Protein 1F94 (pdb70)

InterPro domains:
  IPR035076 Snake toxin/toxin-like [PF00087] (1-62)
  IPR045860 Snake toxin-like superfamily [G3DSA:2.10.60.10] (1-63)
  IPR045860 Snake toxin-like superfamily [SSF57302] (1-62)

Solvent-accessible surface area: 4181 Å² total; per-residue (Å²): 81,58,0,45,94,36,33,168,75,18,22,107,44,130,69,100,10,59,102,57,47,70,53,0,30,51,83,51,42,90,113,70,119,111,131,130,14,5,20,20,130,109,29,97,104,42,109,66,191,43,16,76,6,93,21,28,80,89,83,40,36,4,132

Radius of gyration: 11.2 Å; Cα contacts (8 Å, |Δi|>4): 160; chains: 1; bounding box: 30×22×22 Å

Organism: Bungarus candidus (NCBI:txid92438)

Nearest PDB structures (foldseek):
  1ijc-assembly1_A  TM=8.926E-01  e=1.010E-08  Bungarus candidus
  1qkd-assembly1_A  TM=7.338E-01  e=1.076E-02  Laticauda semifasciata
  6pnw-assembly1_B  TM=6.916E-01  e=9.574E-03  Laticauda semifasciata
  3era-assembly1_B  TM=6.927E-01  e=1.283E-02  Laticauda semifasciata
  1coe-assembly1_A  TM=6.687E-01  e=1.015E-02  Naja atra

Foldseek 3Di:
DWEWADDPVGGRDIDDDDPLQQKWKWKAFPPPRDTGITTHNDFDADDDPTIGMDIDGDHHPRD

Sequence (63 aa):
MECYRCGVSGCHLKITCSAEETFCYKWLNKISNERWLGCAKTCTEIDTWNVYNKCCTTNLCNT

CATH classification: 2.10.60.10

GO terms:
  GO:0005576 extracellular region (C, EXP)

Secondary structure (DSSP, 8-state):
-EEEEEETTEEEEEEEPPTT--EEEEEEETTT--EEEEEES----EESSSEEEEEE-STT---

Structure (mmCIF, N/CA/C/O backbone):
data_1F94
#
_entry.id   1F94
#
_cell.length_a   76.970
_cell.length_b   22.520
_cell.length_c   32.600
_cell.angle_alpha   90.00
_cell.angle_beta   100.23
_cell.angle_gamma   90.00
#
_symmetry.space_group_name_H-M   'C 1 2 1'
#
loop_
_entity.id
_entity.type
_entity.pdbx_description
1 polymer BUCANDIN
2 water water
#
loop_
_atom_site.group_PDB
_atom_site.id
_atom_site.type_symbol
_atom_site.label_atom_id
_atom_site.label_alt_id
_atom_site.label_comp_id
_atom_site.label_asym_id
_atom_site.label_entity_id
_atom_site.label_seq_id
_atom_site.pdbx_PDB_ins_code
_atom_site.Cartn_x
_atom_site.Cartn_y
_atom_site.Cartn_z
_atom_site.occupancy
_atom_site.B_iso_or_equiv
_atom_site.auth_seq_id
_atom_site.auth_comp_id
_atom_site.auth_asym_id
_atom_site.auth_atom_id
_atom_site.pdbx_PDB_model_num
ATOM 1 N N . MET A 1 1 ? -2.497 8.268 11.475 1.00 25.14 1 MET A N 1
ATOM 2 C CA . MET A 1 1 ? -1.263 8.373 10.675 1.00 22.19 1 MET A CA 1
ATOM 3 C C . MET A 1 1 ? -0.130 8.898 11.579 1.00 20.04 1 MET A C 1
ATOM 4 O O . MET A 1 1 ? -0.408 9.666 12.497 1.00 20.64 1 MET A O 1
ATOM 9 N N . GLU A 1 2 ? 1.084 8.494 11.228 1.00 19.42 2 GLU A N 1
ATOM 10 C CA . GLU A 1 2 ? 2.286 8.987 11.849 1.00 19.29 2 GLU A CA 1
ATOM 11 C C . GLU A 1 2 ? 3.173 9.569 10.773 1.00 17.67 2 GLU A C 1
ATOM 12 O O . GLU A 1 2 ? 3.097 9.221 9.613 1.00 18.54 2 GLU A O 1
ATOM 18 N N . CYS A 1 3 ? 4.079 10.459 11.195 1.00 17.65 3 CYS A N 1
ATOM 19 C CA . CYS A 1 3 ? 5.143 10.963 10.387 1.00 17.16 3 CYS A CA 1
ATOM 20 C C . CYS A 1 3 ? 6.461 10.811 11.145 1.00 16.99 3 CYS A C 1
ATOM 21 O O . CYS A 1 3 ? 6.476 10.637 12.355 1.00 17.71 3 CYS A O 1
ATOM 28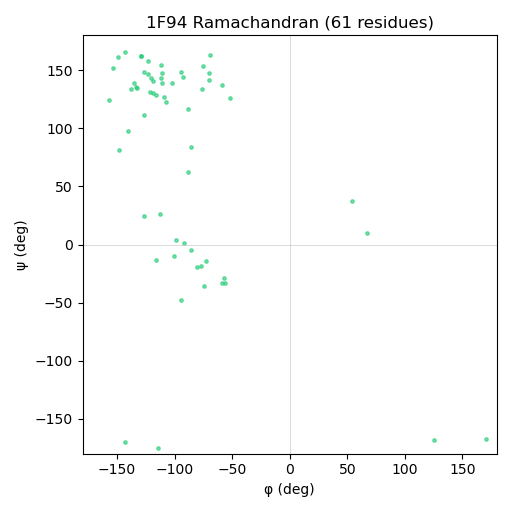 N N . TYR A 1 4 ? 7.559 10.892 10.410 1.00 16.54 4 TYR A N 1
ATOM 29 C CA . TYR A 1 4 ? 8.872 10.999 11.049 1.00 16.84 4 TYR A CA 1
ATOM 30 C C . TYR A 1 4 ? 9.083 12.394 11.581 1.00 16.22 4 TYR A C 1
ATOM 31 O O . TYR A 1 4 ? 8.538 13.395 11.086 1.00 16.33 4 TYR A O 1
ATOM 49 N N . ARG A 1 5 ? 9.934 12.475 12.613 1.00 16.83 5 ARG A N 1
ATOM 50 C CA . ARG A 1 5 ? 10.420 13.714 13.164 1.00 16.97 5 ARG A CA 1
ATOM 51 C C . ARG A 1 5 ? 11.885 13.507 13.574 1.00 16.77 5 ARG A C 1
ATOM 52 O O . ARG A 1 5 ? 12.358 12.365 13.695 1.00 17.42 5 ARG A O 1
ATOM 73 N N . CYS A 1 6 ? 12.566 14.612 13.812 1.00 17.14 6 CYS A N 1
ATOM 74 C CA . CYS A 1 6 ? 13.974 14.596 14.138 1.00 17.68 6 CYS A CA 1
ATOM 75 C C . CYS A 1 6 ? 14.254 15.023 15.585 1.00 17.79 6 CYS A C 1
ATOM 76 O O . CYS A 1 6 ? 13.669 15.933 16.133 1.00 19.33 6 CYS A O 1
ATOM 83 N N . GLY A 1 7 ? 15.245 14.355 16.150 1.00 17.84 7 GLY A N 1
ATOM 84 C CA . GLY A 1 7 ? 15.803 14.724 17.440 1.00 18.21 7 GLY A CA 1
ATOM 85 C C . GLY A 1 7 ? 17.308 14.487 17.393 1.00 17.36 7 GLY A C 1
ATOM 86 O O . GLY A 1 7 ? 17.896 14.190 16.365 1.00 18.23 7 GLY A O 1
ATOM 90 N N . VAL A 1 8 ? 17.948 14.570 18.546 1.00 18.49 8 VAL A N 1
ATOM 91 C CA . VAL A 1 8 ? 19.418 14.359 18.623 1.00 18.66 8 VAL A CA 1
ATOM 92 C C . VAL A 1 8 ? 19.816 13.038 18.087 1.00 18.45 8 VAL A C 1
ATOM 93 O O . VAL A 1 8 ? 20.923 12.883 17.605 1.00 19.63 8 VAL A O 1
ATOM 106 N N . SER A 1 9 ? 18.930 12.024 18.170 1.00 17.58 9 SER A N 1
ATOM 107 C CA . SER A 1 9 ? 19.256 10.662 17.751 1.00 18.17 9 SER A CA 1
ATOM 108 C C . SER A 1 9 ? 19.030 10.421 16.273 1.00 17.77 9 SER A C 1
ATOM 109 O O . SER A 1 9 ? 19.382 9.337 15.791 1.00 19.46 9 SER A O 1
ATOM 117 N N . GLY A 1 10 ? 18.480 11.411 15.551 1.00 17.67 10 GLY A N 1
ATOM 118 C CA . GLY A 1 10 ? 18.220 11.255 14.116 1.00 18.49 10 GLY A CA 1
ATOM 119 C C . GLY A 1 10 ? 16.799 11.540 13.778 1.00 17.38 10 GLY A C 1
ATOM 120 O O . GLY A 1 10 ? 16.011 12.030 14.611 1.00 17.84 10 GLY A O 1
ATOM 124 N N . CYS A 1 11 ? 16.419 11.184 12.556 1.00 17.88 11 CYS A N 1
ATOM 125 C CA . CYS A 1 11 ? 15.121 11.534 11.972 1.00 17.56 11 CYS A CA 1
ATOM 126 C C . CYS A 1 11 ? 14.218 10.306 11.758 1.00 17.32 11 CYS A C 1
ATOM 127 O O . CYS A 1 11 ? 13.316 10.313 10.965 1.00 18.68 11 CYS A O 1
ATOM 134 N N . HIS A 1 12 ? 14.463 9.284 12.575 1.00 17.78 12 HIS A N 1
ATOM 135 C CA . HIS A 1 12 ? 13.687 8.051 12.547 1.00 17.70 12 HIS A CA 1
ATOM 136 C C . HIS A 1 12 ? 12.609 8.021 13.637 1.00 17.59 12 HIS A C 1
ATOM 137 O O . HIS A 1 12 ? 11.942 7.002 13.795 1.00 18.68 12 HIS A O 1
ATOM 151 N N . LEU A 1 13 ? 12.452 9.118 14.397 1.00 17.49 13 LEU A N 1
ATOM 152 C CA . LEU A 1 13 ? 11.457 9.168 15.426 1.00 17.10 13 LEU A CA 1
ATOM 153 C C . LEU A 1 13 ? 10.060 9.224 14.799 1.00 17.97 13 LEU A C 1
ATOM 154 O O . LEU A 1 13 ? 9.921 9.859 13.759 1.00 19.81 13 LEU A O 1
ATOM 170 N N . LYS A 1 14 ? 9.078 8.650 15.440 1.00 18.77 14 LYS A N 1
ATOM 171 C CA . LYS A 1 14 ? 7.716 8.632 14.943 1.00 19.71 14 LYS A CA 1
ATOM 172 C C . LYS A 1 14 ? 6.835 9.503 15.803 1.00 19.90 14 LYS A C 1
ATOM 173 O O . LYS A 1 14 ? 6.948 9.525 17.017 1.00 22.89 14 LYS A O 1
ATOM 192 N N . ILE A 1 15 ? 5.929 10.274 15.151 1.00 19.42 15 ILE A N 1
ATOM 193 C CA . ILE A 1 15 ? 4.977 11.112 15.865 1.00 19.64 15 ILE A CA 1
ATOM 194 C C . ILE A 1 15 ? 3.583 10.938 15.283 1.00 20.09 15 ILE A C 1
ATOM 195 O O . ILE A 1 15 ? 3.429 10.948 14.044 1.00 19.55 15 ILE A O 1
ATOM 211 N N . THR A 1 16 ? 2.603 10.804 16.111 1.00 19.53 16 THR A N 1
ATOM 212 C CA . THR A 1 16 ? 1.225 10.651 15.690 1.00 20.06 16 THR A CA 1
ATOM 213 C C . THR A 1 16 ? 0.694 11.989 15.251 1.00 18.91 16 THR A C 1
ATOM 214 O O . THR A 1 16 ? 0.842 13.012 15.951 1.00 19.94 16 THR A O 1
ATOM 225 N N . CYS A 1 17 ? 0.016 12.012 14.114 1.00 18.93 17 CYS A N 1
ATOM 226 C CA . CYS A 1 17 ? -0.661 13.158 13.574 1.00 19.09 17 CYS A CA 1
ATOM 227 C C . CYS A 1 17 ? -2.121 13.174 14.030 1.00 19.21 17 CYS A C 1
ATOM 228 O O . CYS A 1 17 ? -2.783 12.153 14.161 1.00 21.13 17 CYS A O 1
ATOM 235 N N . SER A 1 18 ? -2.595 14.389 14.265 1.00 19.37 18 SER A N 1
ATOM 236 C CA . SER A 1 18 ? -4.054 14.499 14.465 1.00 21.24 18 SER A CA 1
ATOM 237 C C . SER A 1 18 ? -4.771 14.222 13.149 1.00 20.48 18 SER A C 1
ATOM 238 O O . SER A 1 18 ? -4.202 14.294 12.064 1.00 20.90 18 SER A O 1
ATOM 246 N N . ALA A 1 19 ? -6.081 13.941 13.235 1.00 22.92 19 ALA A N 1
ATOM 247 C CA . ALA A 1 19 ? -6.840 13.770 12.000 1.00 24.43 19 ALA A CA 1
ATOM 248 C C . ALA A 1 19 ? -6.754 14.984 11.077 1.00 24.51 19 ALA A C 1
ATOM 249 O O . ALA A 1 19 ? -6.787 14.858 9.840 1.00 28.35 19 ALA A O 1
ATOM 256 N N . GLU A 1 20 ? -6.656 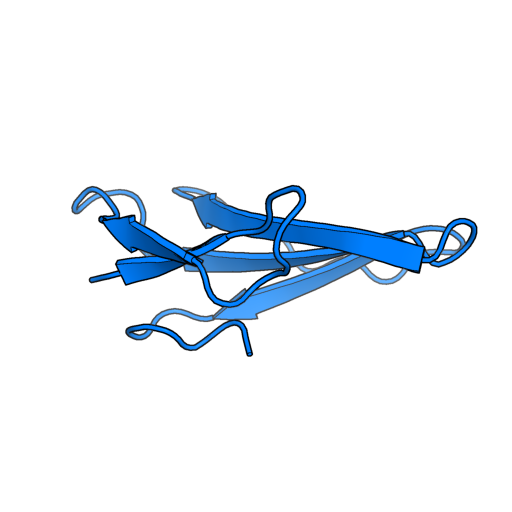16.196 11.631 1.00 23.72 20 GLU A N 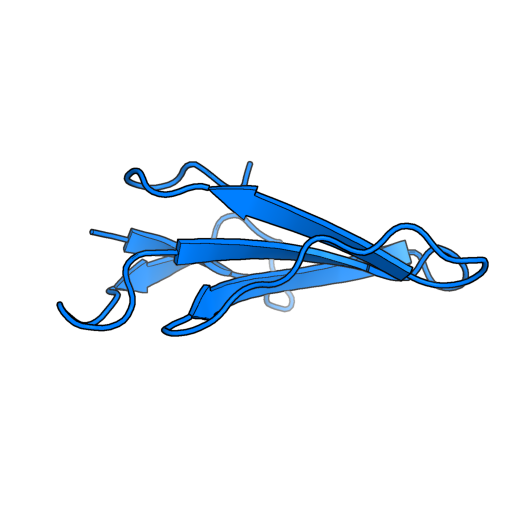1
ATOM 257 C CA . GLU A 1 20 ? -6.557 17.383 10.769 1.00 25.42 20 GLU A CA 1
ATOM 258 C C . GLU A 1 20 ? -5.172 17.571 10.178 1.00 22.57 20 GLU A C 1
ATOM 259 O O . GLU A 1 20 ? -4.971 18.310 9.182 1.00 26.34 20 GLU A O 1
ATOM 261 N N . GLU A 1 21 ? -4.170 16.932 10.756 1.00 20.72 21 GLU A N 1
ATOM 262 C CA . GLU A 1 21 ? -2.784 17.014 10.224 1.00 20.65 21 GLU A CA 1
ATOM 263 C C . GLU A 1 21 ? -2.640 15.945 9.146 1.00 23.03 21 GLU A C 1
ATOM 264 O O . GLU A 1 21 ? -2.195 14.811 9.404 1.00 23.89 21 GLU A O 1
ATOM 270 N N . THR A 1 22 ? -3.065 16.275 7.931 1.00 25.38 22 THR A N 1
ATOM 271 C CA . THR A 1 22 ? -3.075 15.197 6.926 1.00 24.11 22 THR A CA 1
ATOM 272 C C . THR A 1 22 ? -1.738 15.194 6.146 1.00 21.68 22 THR A C 1
ATOM 273 O O . THR A 1 22 ? -1.611 14.317 5.324 1.00 21.30 22 THR A O 1
ATOM 284 N N . PHE A 1 23 ? -0.772 16.077 6.444 1.00 20.95 23 PHE A N 1
ATOM 285 C CA . PHE A 1 23 ? 0.516 16.058 5.800 1.00 19.30 23 PHE A CA 1
ATOM 286 C C . PHE A 1 23 ? 1.641 15.643 6.738 1.00 18.23 23 PHE A C 1
ATOM 287 O O . PHE A 1 23 ? 1.650 15.966 7.920 1.00 19.21 23 PHE A O 1
ATOM 304 N N . CYS A 1 24 ? 2.631 14.964 6.151 1.00 17.72 24 CYS A N 1
ATOM 305 C CA . CYS A 1 24 ? 3.969 14.924 6.689 1.00 16.88 24 CYS A CA 1
ATOM 306 C C . CYS A 1 24 ? 4.783 15.894 5.852 1.00 17.25 24 CYS A C 1
ATOM 307 O O . CYS A 1 24 ? 4.663 15.954 4.614 1.00 18.40 24 CYS A O 1
ATOM 314 N N . TYR A 1 25 ? 5.651 16.655 6.506 1.00 17.26 25 TYR A N 1
ATOM 315 C CA . TYR A 1 25 ? 6.543 17.601 5.866 1.00 17.25 25 TYR A CA 1
ATOM 316 C C . TYR A 1 25 ? 7.985 17.092 6.005 1.00 16.75 25 TYR A C 1
ATOM 317 O O . TYR A 1 25 ? 8.356 16.418 6.973 1.00 17.05 25 TYR A O 1
ATOM 335 N N . LYS A 1 26 ? 8.799 17.525 5.073 1.00 18.39 26 LYS A N 1
ATOM 336 C CA . LYS A 1 26 ? 10.261 17.301 5.055 1.00 17.30 26 LYS A CA 1
ATOM 337 C C . LYS A 1 26 ? 10.853 18.608 4.556 1.00 17.48 26 LYS A C 1
ATOM 338 O O . LYS A 1 26 ? 10.946 18.858 3.357 1.00 18.03 26 LYS A O 1
ATOM 357 N N . TRP A 1 27 ? 11.293 19.402 5.526 1.00 17.27 27 TRP A N 1
ATOM 358 C CA . TRP A 1 27 ? 11.797 20.751 5.336 1.00 17.51 27 TRP A CA 1
ATOM 359 C C . TRP A 1 27 ? 13.313 20.679 5.536 1.00 18.55 27 TRP A C 1
ATOM 360 O O . TRP A 1 27 ? 13.785 20.277 6.606 1.00 25.61 27 TRP A O 1
ATOM 399 N N . LEU A 1 28 ? 14.059 21.078 4.565 1.00 17.13 28 LEU A N 1
ATOM 400 C CA . LEU A 1 28 ? 15.492 20.996 4.561 1.00 17.54 28 LEU A CA 1
ATOM 401 C C . LEU A 1 28 ? 16.068 22.394 4.380 1.00 18.10 28 LEU A C 1
ATOM 402 O O . LEU A 1 28 ? 15.687 23.110 3.474 1.00 18.81 28 LEU A O 1
ATOM 418 N N . ASN A 1 29 ? 17.042 22.737 5.252 1.00 17.90 29 ASN A N 1
ATOM 419 C CA . ASN A 1 29 ? 17.790 23.990 5.093 1.00 18.64 29 ASN A CA 1
ATOM 420 C C . ASN A 1 29 ? 18.967 23.716 4.194 1.00 18.53 29 ASN A C 1
ATOM 421 O O . ASN A 1 29 ? 19.850 22.893 4.511 1.00 19.73 29 ASN A O 1
ATOM 432 N N . LYS A 1 30 ? 19.007 24.345 3.053 1.00 19.15 30 LYS A N 1
ATOM 433 C CA . LYS A 1 30 ? 20.020 24.084 2.054 1.00 19.11 30 LYS A CA 1
ATOM 434 C C . LYS A 1 30 ? 21.374 24.621 2.428 1.00 20.11 30 LYS A C 1
ATOM 435 O O . LYS A 1 30 ? 22.364 24.273 1.786 1.00 22.66 30 LYS A O 1
ATOM 454 N N . ILE A 1 31 ? 21.420 25.480 3.434 1.00 19.86 31 ILE A N 1
ATOM 455 C CA . ILE A 1 31 ? 22.657 26.120 3.874 1.00 21.46 31 ILE A CA 1
ATOM 456 C C . ILE A 1 31 ? 23.297 25.342 5.011 1.00 20.82 31 ILE A C 1
ATOM 457 O O . ILE A 1 31 ? 24.508 25.095 5.054 1.00 26.21 31 ILE A O 1
ATOM 473 N N . SER A 1 32 ? 22.509 24.978 6.020 1.00 20.53 32 SER A N 1
ATOM 474 C CA . SER A 1 32 ? 22.988 24.310 7.215 1.00 21.05 32 SER A CA 1
ATOM 475 C C . SER A 1 32 ? 22.766 22.819 7.225 1.00 20.53 32 SER A C 1
ATOM 476 O O . SER A 1 32 ? 23.334 22.141 8.074 1.00 23.08 32 SER A O 1
ATOM 484 N N . ASN A 1 33 ? 22.006 22.276 6.281 1.00 19.45 33 ASN A N 1
ATOM 485 C CA . ASN A 1 33 ? 21.611 20.876 6.203 1.00 19.44 33 ASN A CA 1
ATOM 486 C C . ASN A 1 33 ? 20.670 20.465 7.3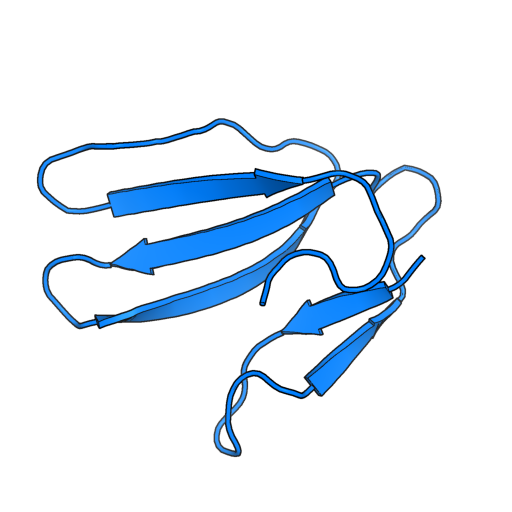25 1.00 18.83 33 ASN A C 1
ATOM 487 O O . ASN A 1 33 ? 20.332 19.280 7.418 1.00 20.84 33 ASN A O 1
ATOM 498 N N . GLU A 1 34 ? 20.142 21.387 8.113 1.00 18.34 34 GLU A N 1
ATOM 499 C CA . GLU A 1 34 ? 19.145 21.043 9.119 1.00 17.88 34 GLU A CA 1
ATOM 500 C C . GLU A 1 34 ? 17.917 20.403 8.474 1.00 17.22 34 GLU A C 1
ATOM 501 O O . GLU A 1 34 ? 17.432 20.870 7.462 1.00 18.44 34 GLU A O 1
ATOM 507 N N . ARG A 1 35 ? 17.419 19.341 9.114 1.00 17.49 35 ARG A N 1
ATOM 508 C CA . ARG A 1 35 ? 16.211 18.609 8.714 1.00 16.89 35 ARG A CA 1
ATOM 509 C C . ARG A 1 35 ? 15.099 18.865 9.692 1.00 17.04 35 ARG A C 1
ATOM 510 O O . ARG A 1 35 ? 15.286 18.711 10.883 1.00 19.85 35 ARG A O 1
ATOM 531 N N . TRP A 1 36 ? 13.938 19.283 9.195 1.00 16.41 36 TRP A N 1
ATOM 532 C CA . TRP A 1 36 ? 12.778 19.557 10.019 1.00 16.40 36 TRP A CA 1
ATOM 533 C C . TRP A 1 36 ? 11.617 18.763 9.456 1.00 16.15 36 TRP A C 1
ATOM 534 O O . TRP A 1 36 ? 11.141 19.037 8.366 1.00 16.84 36 TRP A O 1
ATOM 555 N N . LEU A 1 37 ? 11.173 17.744 10.215 1.00 16.26 37 LEU A N 1
ATOM 556 C CA . LEU A 1 37 ? 10.185 16.765 9.776 1.00 16.02 37 LEU A CA 1
ATOM 557 C C . LEU A 1 37 ? 9.044 16.702 10.778 1.00 15.96 37 LEU A C 1
ATOM 558 O O . LEU A 1 37 ? 9.261 16.815 12.012 1.00 16.77 37 LEU A O 1
ATOM 574 N N . GLY A 1 38 ? 7.825 16.425 10.333 1.00 16.06 38 GLY A N 1
ATOM 575 C CA . GLY A 1 38 ? 6.739 16.212 11.253 1.00 16.41 38 GLY A CA 1
ATOM 576 C C . GLY A 1 38 ? 5.408 16.144 10.506 1.00 16.44 38 GLY A C 1
ATOM 577 O O . GLY A 1 38 ? 5.366 15.972 9.315 1.00 16.88 38 GLY A O 1
ATOM 581 N N . CYS A 1 39 ? 4.338 16.216 11.304 1.00 17.07 39 CYS A N 1
ATOM 582 C CA . CYS A 1 39 ? 2.950 16.257 10.837 1.00 18.00 39 CYS A CA 1
ATOM 583 C C . CYS A 1 39 ? 2.508 17.712 10.737 1.00 18.14 39 CYS A C 1
ATOM 584 O O . CYS A 1 39 ? 2.910 18.561 11.578 1.00 19.22 39 CYS A O 1
ATOM 591 N N . ALA A 1 40 ? 1.614 18.042 9.807 1.00 18.75 40 ALA A N 1
ATOM 592 C CA . ALA A 1 40 ? 1.107 19.421 9.728 1.00 19.56 40 ALA A CA 1
ATOM 593 C C . ALA A 1 40 ? -0.288 19.423 9.104 1.00 20.25 40 ALA A C 1
ATOM 594 O O . ALA A 1 40 ? -0.639 18.565 8.285 1.00 21.25 40 ALA A O 1
ATOM 601 N N . LYS A 1 41 ? -1.083 20.428 9.490 1.00 20.50 41 LYS A N 1
ATOM 602 C CA . LYS A 1 41 ? -2.341 20.723 8.882 1.00 21.61 41 LYS A CA 1
ATOM 603 C C . LYS A 1 41 ? -2.181 21.392 7.503 1.00 22.34 41 LYS A C 1
ATOM 604 O O . LYS A 1 41 ? -3.000 21.159 6.613 1.00 26.14 41 LYS A O 1
ATOM 639 N N . THR A 1 42 ? -1.196 22.220 7.338 1.00 24.80 42 THR A N 1
ATOM 640 C CA . THR A 1 42 ? -0.907 22.939 6.113 1.00 27.00 42 THR A CA 1
ATOM 641 C C . THR A 1 42 ? 0.500 22.597 5.722 1.00 25.61 42 THR A C 1
ATOM 642 O O . THR A 1 42 ? 1.393 22.415 6.535 1.00 30.77 42 THR A O 1
ATOM 653 N N . CYS A 1 43 ? 0.687 22.555 4.438 1.00 25.38 43 CYS A N 1
ATOM 654 C CA . CYS A 1 43 ? 2.046 22.253 3.931 1.00 23.75 43 CYS A CA 1
ATOM 655 C C . CYS A 1 43 ? 2.134 22.814 2.510 1.00 23.82 43 CYS A C 1
ATOM 656 O O . CYS A 1 43 ? 1.292 22.557 1.679 1.00 26.44 43 CYS A O 1
ATOM 663 N N . THR A 1 44 ? 3.099 23.652 2.276 1.00 25.42 44 THR A N 1
ATOM 664 C CA . THR A 1 44 ? 3.369 24.296 1.000 1.00 27.20 44 THR A CA 1
ATOM 665 C C . THR A 1 44 ? 4.729 23.825 0.490 1.00 24.96 44 THR A C 1
ATOM 666 O O . THR A 1 44 ? 5.704 23.872 1.267 1.00 28.00 44 THR A O 1
ATOM 677 N N . GLU A 1 45 ? 4.851 23.365 -0.711 1.00 24.44 45 GLU A N 1
ATOM 678 C CA . GLU A 1 45 ? 6.145 23.009 -1.230 1.00 24.66 45 GLU A CA 1
ATOM 679 C C . GLU A 1 45 ? 6.952 24.273 -1.455 1.00 23.36 45 GLU A C 1
ATOM 680 O O . GLU A 1 45 ? 6.380 25.314 -1.834 1.00 25.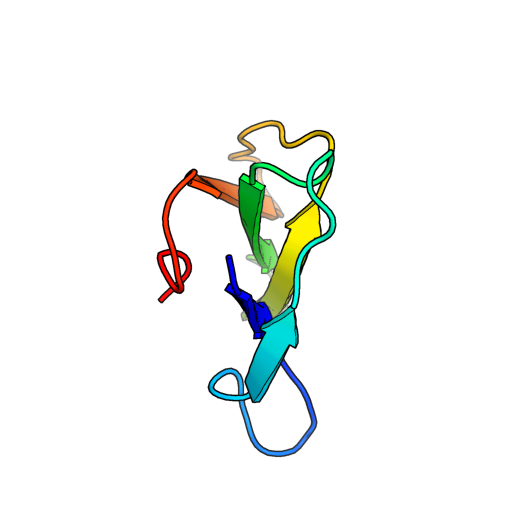74 45 GLU A O 1
ATOM 686 N N . ILE A 1 46 ? 8.237 24.149 -1.153 1.00 20.79 46 ILE A N 1
ATOM 687 C CA . ILE A 1 46 ? 9.173 25.281 -1.242 1.00 20.63 46 ILE A CA 1
ATOM 688 C C . ILE A 1 46 ? 10.453 24.818 -1.909 1.00 19.70 46 ILE A C 1
ATOM 689 O O . ILE A 1 46 ? 10.948 23.689 -1.654 1.00 19.72 46 ILE A O 1
ATOM 705 N N . ASP A 1 47 ? 11.013 25.650 -2.786 1.00 20.74 47 ASP A N 1
ATOM 706 C CA . ASP A 1 47 ? 12.313 25.358 -3.388 1.00 20.66 47 ASP A CA 1
ATOM 707 C C . ASP A 1 47 ? 12.986 26.692 -3.641 1.00 21.74 47 ASP A C 1
ATOM 708 O O . ASP A 1 47 ? 13.078 27.184 -4.770 1.00 27.57 47 ASP A O 1
ATOM 717 N N . THR A 1 48 ? 13.59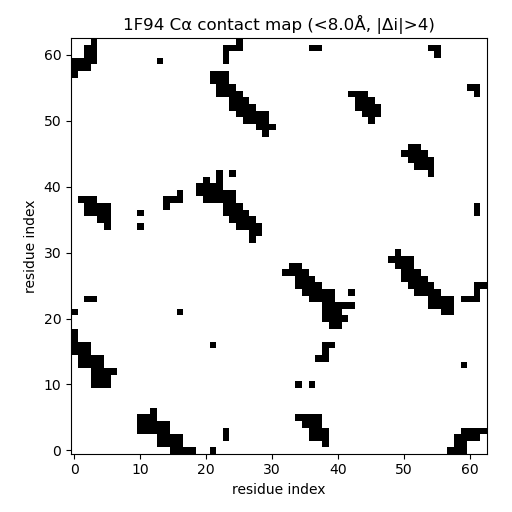9 27.289 -2.646 1.00 19.38 48 THR A N 1
ATOM 718 C CA . THR A 1 48 ? 14.252 28.579 -2.698 1.00 19.56 48 THR A CA 1
ATOM 719 C C . THR A 1 48 ? 15.747 28.462 -2.497 1.00 18.83 48 THR A C 1
ATOM 720 O O . THR A 1 48 ? 16.264 27.366 -2.322 1.00 19.81 48 THR A O 1
ATOM 731 N N . TRP A 1 49 ? 16.437 29.588 -2.419 1.00 19.28 49 TRP A N 1
ATOM 732 C CA . TRP A 1 49 ? 17.872 29.544 -2.248 1.00 19.38 49 TRP A CA 1
ATOM 733 C C . TRP A 1 49 ? 18.247 28.795 -0.957 1.00 19.13 49 TRP A C 1
ATOM 734 O O . TRP A 1 49 ? 19.314 28.165 -0.897 1.00 19.97 49 TRP A O 1
ATOM 755 N N . ASN A 1 50 ? 17.431 28.890 0.094 1.00 18.38 50 ASN A N 1
ATOM 756 C CA . ASN A 1 50 ? 17.763 28.358 1.393 1.00 18.55 50 ASN A CA 1
ATOM 757 C C . ASN A 1 50 ? 16.843 27.216 1.902 1.00 18.70 50 ASN A C 1
ATOM 758 O O . ASN A 1 50 ? 17.257 26.557 2.890 1.00 19.06 50 ASN A O 1
ATOM 769 N N . VAL A 1 51 ? 15.725 26.981 1.305 1.00 18.53 51 VAL A N 1
ATOM 770 C CA . VAL A 1 51 ? 14.747 26.023 1.798 1.00 18.41 51 VA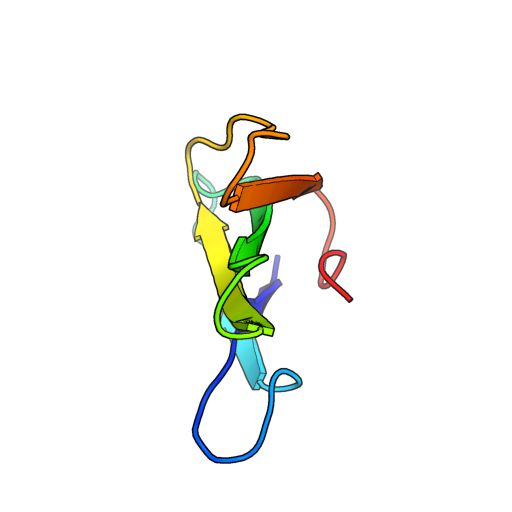L A CA 1
ATOM 771 C C . VAL A 1 51 ? 14.250 25.105 0.698 1.00 17.57 51 VAL A C 1
ATOM 772 O O . VAL A 1 51 ? 13.833 25.532 -0.382 1.00 18.92 51 VAL A O 1
ATOM 785 N N . TYR A 1 52 ? 14.193 23.830 1.023 1.00 18.10 52 TYR A N 1
ATOM 786 C CA . TYR A 1 52 ? 13.447 22.823 0.253 1.00 18.54 52 TYR A CA 1
ATOM 787 C C . TYR A 1 52 ? 12.387 22.270 1.204 1.00 18.81 52 TYR A C 1
ATOM 788 O O . TYR A 1 52 ? 12.729 21.813 2.293 1.00 22.82 52 TYR A O 1
ATOM 806 N N . ASN A 1 53 ? 11.140 22.216 0.785 1.00 17.94 53 ASN A N 1
ATOM 807 C CA . ASN A 1 53 ? 10.145 21.537 1.608 1.00 18.36 53 ASN A CA 1
ATOM 808 C C . ASN A 1 53 ? 9.269 20.714 0.669 1.00 18.51 53 ASN A C 1
ATOM 809 O O . ASN A 1 53 ? 8.738 21.240 -0.306 1.00 20.46 53 ASN A O 1
ATOM 820 N N . LYS A 1 54 ? 9.044 19.485 1.084 1.00 17.55 54 LYS A N 1
ATOM 821 C CA . LYS A 1 54 ? 8.199 18.515 0.387 1.00 18.39 54 LYS A CA 1
ATOM 822 C C . LYS A 1 54 ? 7.082 18.090 1.308 1.00 17.86 54 LYS A C 1
ATOM 823 O O . LYS A 1 54 ? 7.302 17.900 2.519 1.00 18.44 54 LYS A O 1
ATOM 852 N N . CYS A 1 55 ? 5.921 17.877 0.731 1.00 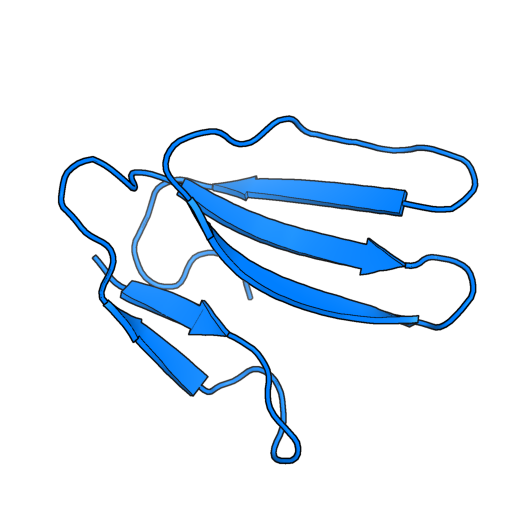19.02 55 CYS A N 1
ATOM 853 C CA . CYS A 1 55 ? 4.712 17.483 1.424 1.00 19.51 55 CYS A CA 1
ATOM 854 C C . CYS A 1 55 ? 4.202 16.128 0.948 1.00 19.52 55 CYS A C 1
ATOM 855 O O . CYS A 1 55 ? 4.231 15.855 -0.242 1.00 22.35 55 CYS A O 1
ATOM 862 N N . CYS A 1 56 ? 3.707 15.304 1.856 1.00 18.24 56 CYS A N 1
ATOM 863 C CA . CYS A 1 56 ? 3.139 14.006 1.454 1.00 19.28 56 CYS A CA 1
ATOM 864 C C . CYS A 1 56 ? 2.059 13.650 2.409 1.00 18.96 56 CYS A C 1
ATOM 865 O O . CYS A 1 56 ? 1.972 14.209 3.532 1.00 21.04 56 CYS A O 1
ATOM 872 N N . THR A 1 57 ? 1.142 12.730 2.068 1.00 18.92 57 THR A N 1
ATOM 873 C CA . THR A 1 57 ? -0.082 12.497 2.829 1.00 20.11 57 THR A CA 1
ATOM 874 C C . THR A 1 57 ? -0.318 11.060 3.262 1.00 21.45 57 THR A C 1
ATOM 875 O O . THR A 1 57 ? -1.457 10.702 3.585 1.00 23.33 57 THR A O 1
ATOM 886 N N . THR A 1 58 ? 0.712 10.243 3.387 1.00 21.74 58 THR A N 1
ATOM 887 C CA . THR A 1 58 ? 0.541 8.891 3.888 1.00 21.74 58 THR A CA 1
ATOM 888 C C . THR A 1 58 ? 1.536 8.612 5.017 1.00 20.32 58 THR A C 1
ATOM 889 O O . THR A 1 58 ? 2.531 9.238 5.210 1.00 19.98 58 THR A O 1
ATOM 900 N N . ASN A 1 59 ? 1.183 7.540 5.767 1.00 20.16 59 ASN A N 1
ATOM 901 C CA . ASN A 1 59 ? 1.900 7.160 6.953 1.00 19.15 59 ASN A CA 1
ATOM 902 C C . ASN A 1 59 ? 3.405 7.036 6.675 1.00 19.42 59 ASN A C 1
ATOM 903 O O . ASN A 1 59 ? 3.857 6.344 5.793 1.00 19.90 59 ASN A O 1
ATOM 914 N N . LEU A 1 60 ? 4.201 7.735 7.469 1.00 19.24 60 LEU A N 1
ATOM 915 C CA . LEU A 1 60 ? 5.650 7.682 7.470 1.00 19.16 60 LEU A CA 1
ATOM 916 C C . LEU A 1 60 ? 6.244 7.933 6.090 1.00 19.61 60 LEU A C 1
ATOM 917 O O . LEU A 1 60 ? 7.260 7.379 5.684 1.00 22.75 60 LEU A O 1
ATOM 933 N N . CYS A 1 61 ? 5.626 8.842 5.347 1.00 19.68 61 CYS A N 1
ATOM 934 C CA . CYS A 1 61 ? 6.005 9.122 3.965 1.00 19.84 61 CYS A CA 1
ATOM 935 C C . CYS A 1 61 ? 7.216 10.046 3.846 1.00 19.26 61 CYS A C 1
ATOM 936 O O . CYS A 1 61 ? 7.839 10.121 2.793 1.00 21.29 61 CYS A O 1
ATOM 943 N N . ASN A 1 62 ? 7.547 10.797 4.912 1.00 18.87 62 ASN A N 1
ATOM 944 C CA . ASN A 1 62 ? 8.609 11.790 4.886 1.00 18.23 62 ASN A CA 1
ATOM 945 C C . ASN A 1 62 ? 9.948 11.146 5.252 1.00 19.84 62 ASN A C 1
ATOM 946 O O . ASN A 1 62 ? 10.599 11.439 6.274 1.00 21.52 62 ASN A O 1
ATOM 957 N N . THR A 1 63 ? 10.429 10.192 4.454 1.00 22.62 63 THR A N 1
ATOM 958 C CA . THR A 1 63 ? 11.696 9.499 4.580 1.00 22.92 63 THR A CA 1
ATOM 959 C C . THR A 1 63 ? 12.910 10.287 4.052 1.00 28.88 63 THR A C 1
ATOM 960 O O . THR A 1 63 ? 14.059 9.976 4.379 1.00 34.17 63 THR A O 1
#

B-factor: mean 27.4, std 10.74, range [15.96, 81.03]